Protein AF-A0A963XNE8-F1 (afdb_monomer)

Foldseek 3Di:
DVVVCPPAAEDEAEAVDDDPVVCVVCVVVVHHYHYRHDPVVVCCVVPVVVVVQCPVVVDGDPDD

Sequence (64 aa):
AIAALPRLKVVWMQIGVENAEAAALADARGLRVVQDRCPKIEYQRLYGELRMGGFSTGVISSKL

pLDDT: mean 90.03, std 10.37, range [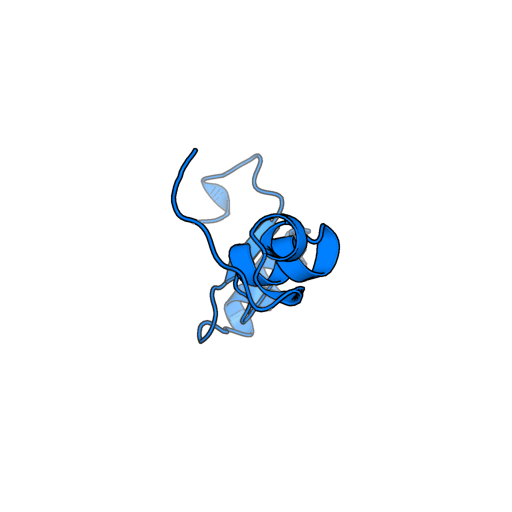53.75, 98.38]

Solvent-accessible surface area (backbone atoms only — not comparable to full-atom values): 4024 Å² total; per-residue (Å²): 112,71,86,80,41,90,82,68,60,67,50,77,30,43,64,92,35,80,55,73,69,62,44,53,57,38,46,78,69,73,30,46,74,46,63,52,43,47,69,67,61,51,46,34,75,75,69,42,58,51,54,75,51,19,64,78,75,74,56,71,69,91,74,131

Nearest PDB structures (foldseek):
  2duw-assembly1_A  TM=8.263E-01  e=9.210E-03  Klebsiella pneumoniae
  1iul-assembly1_A  TM=9.345E-01  e=3.840E-02  Thermus thermophilus
  3hrl-assembly1_A  TM=5.358E-01  e=1.150E+00  Neisseria gonorrhoeae FA 1090
  7po2-assembly1_7  TM=5.621E-01  e=3.190E+00  Homo sapiens

Structure (mmCIF, N/CA/C/O backbone):
data_AF-A0A963XNE8-F1
#
_entry.id   AF-A0A963XNE8-F1
#
loop_
_atom_site.group_PDB
_atom_site.id
_atom_site.type_symbol
_atom_site.label_atom_id
_atom_site.label_alt_id
_atom_site.label_comp_id
_atom_site.label_asym_id
_atom_site.label_entity_id
_atom_site.label_seq_id
_atom_site.pdbx_PDB_ins_code
_atom_site.Cartn_x
_atom_site.Cartn_y
_atom_site.Cartn_z
_atom_site.occupancy
_atom_site.B_iso_or_equiv
_atom_site.auth_seq_id
_atom_site.auth_comp_id
_atom_site.auth_asym_id
_atom_site.auth_atom_id
_atom_site.pdbx_PDB_model_num
ATOM 1 N N . ALA A 1 1 ? 1.192 6.870 13.512 1.00 85.31 1 ALA A N 1
ATOM 2 C CA . ALA A 1 1 ? 0.937 7.027 12.063 1.00 85.31 1 ALA A CA 1
ATOM 3 C C . ALA A 1 1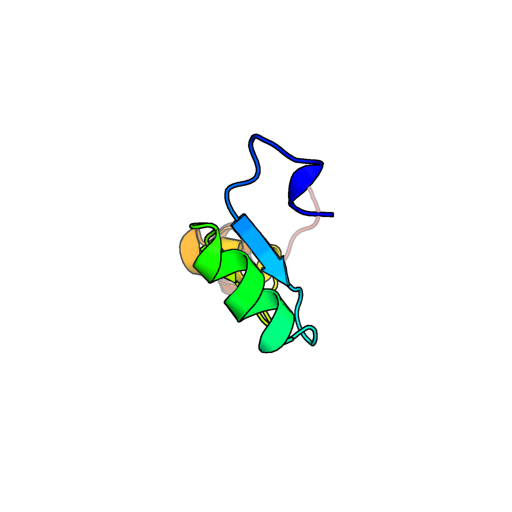 ? -0.541 6.826 11.706 1.00 85.31 1 ALA A C 1
ATOM 5 O O . ALA A 1 1 ? -1.203 7.823 11.473 1.00 85.31 1 ALA A O 1
ATOM 6 N N . ILE A 1 2 ? -1.094 5.600 11.731 1.00 90.62 2 ILE A N 1
ATOM 7 C CA . ILE A 1 2 ? -2.495 5.325 11.317 1.00 90.62 2 ILE A CA 1
ATOM 8 C C . ILE A 1 2 ? -3.527 6.194 12.056 1.00 90.62 2 ILE A C 1
ATOM 10 O O . ILE A 1 2 ? -4.390 6.791 11.423 1.00 90.62 2 ILE A O 1
ATOM 14 N N . ALA A 1 3 ? -3.398 6.332 13.379 1.00 91.62 3 ALA A N 1
ATOM 15 C CA . ALA A 1 3 ? -4.317 7.134 14.192 1.00 91.62 3 ALA A CA 1
ATOM 16 C C . ALA A 1 3 ? -4.361 8.629 13.810 1.00 91.62 3 ALA A C 1
ATOM 18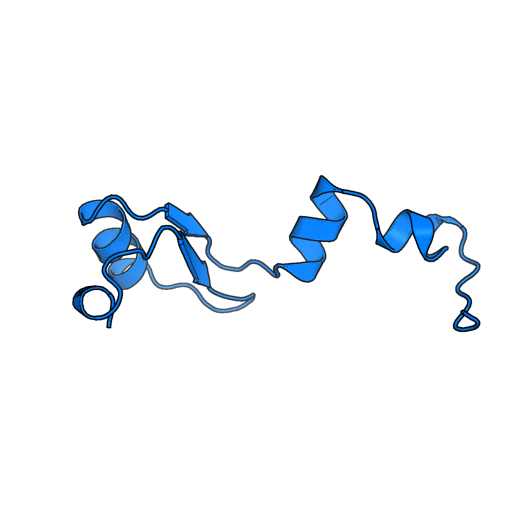 O O . ALA A 1 3 ? -5.340 9.302 14.109 1.00 91.62 3 ALA A O 1
ATOM 19 N N . ALA A 1 4 ? -3.332 9.149 13.130 1.00 95.75 4 ALA A N 1
ATOM 20 C CA . ALA A 1 4 ? -3.298 10.540 12.678 1.00 95.75 4 ALA A CA 1
ATOM 21 C C . ALA A 1 4 ? -4.107 10.775 11.386 1.00 95.75 4 ALA A C 1
ATOM 23 O O . ALA A 1 4 ? -4.290 11.918 10.976 1.00 95.75 4 ALA A O 1
ATOM 24 N N . LEU A 1 5 ? -4.585 9.710 10.729 1.00 95.69 5 LEU A N 1
ATOM 25 C CA . LEU A 1 5 ? -5.299 9.767 9.454 1.00 95.69 5 LEU A CA 1
ATOM 26 C C . LEU A 1 5 ? -6.710 9.171 9.615 1.00 95.69 5 LEU A C 1
ATOM 28 O O . LEU A 1 5 ? -6.944 8.025 9.236 1.00 95.69 5 LEU A O 1
ATOM 32 N N . PRO A 1 6 ? -7.687 9.940 10.132 1.00 92.19 6 PRO A N 1
ATOM 33 C CA . PRO A 1 6 ? -9.013 9.422 10.492 1.00 92.19 6 PRO A CA 1
ATOM 34 C C . PRO A 1 6 ? -9.850 8.938 9.297 1.00 92.19 6 PRO A C 1
ATOM 36 O O . PRO A 1 6 ? -10.853 8.259 9.479 1.00 92.19 6 PRO A O 1
ATOM 39 N N . ARG A 1 7 ? -9.455 9.287 8.065 1.00 95.75 7 ARG A N 1
ATOM 40 C CA . ARG A 1 7 ? -10.096 8.835 6.817 1.00 95.75 7 ARG A CA 1
ATOM 41 C C . ARG A 1 7 ? -9.228 7.866 6.013 1.00 95.75 7 ARG A C 1
ATOM 43 O O . ARG A 1 7 ? -9.494 7.663 4.828 1.00 95.75 7 ARG A O 1
ATOM 50 N N . LEU A 1 8 ? -8.167 7.319 6.607 1.00 97.12 8 LEU A N 1
ATOM 51 C CA . LEU A 1 8 ? -7.342 6.317 5.940 1.00 97.12 8 LEU A CA 1
ATOM 52 C C . LEU A 1 8 ? -8.200 5.088 5.627 1.00 97.12 8 LEU A C 1
ATOM 54 O O . LEU A 1 8 ? -8.943 4.614 6.478 1.00 97.12 8 LEU A O 1
ATOM 58 N N . LYS A 1 9 ? -8.114 4.595 4.390 1.00 97.50 9 LYS A N 1
ATOM 59 C CA . LYS A 1 9 ? -8.887 3.429 3.922 1.00 97.50 9 LYS A CA 1
ATOM 60 C C . LYS A 1 9 ? -8.001 2.266 3.495 1.00 97.50 9 LYS A C 1
ATOM 62 O O . LYS A 1 9 ? -8.428 1.115 3.544 1.00 97.50 9 LYS A O 1
ATOM 67 N N . VAL A 1 10 ? -6.811 2.578 2.988 1.00 97.62 10 VAL A N 1
ATOM 68 C CA . VAL A 1 10 ? -5.893 1.612 2.389 1.00 97.62 10 VAL A CA 1
ATOM 69 C C . VAL A 1 10 ? -4.467 2.000 2.756 1.00 97.62 10 VAL A C 1
ATOM 71 O O . VAL A 1 10 ? -4.111 3.174 2.655 1.00 97.62 10 VAL A O 1
ATOM 74 N N . VAL A 1 11 ? -3.663 1.020 3.152 1.00 97.19 11 VAL A N 1
ATOM 75 C CA . VAL A 1 11 ? -2.204 1.121 3.234 1.00 97.19 11 VAL A CA 1
ATOM 76 C C . VAL A 1 11 ? -1.630 0.406 2.017 1.00 97.19 11 VAL A C 1
ATOM 78 O O . VAL A 1 11 ? -1.955 -0.753 1.775 1.00 97.19 11 VAL A O 1
ATOM 81 N N . TRP A 1 12 ? -0.799 1.100 1.243 1.00 98.00 12 TRP A N 1
ATOM 82 C CA . TRP A 1 12 ? -0.158 0.545 0.054 1.00 98.00 12 TRP A CA 1
ATOM 83 C C . TRP A 1 12 ? 1.356 0.540 0.245 1.00 98.00 12 TRP A C 1
ATOM 85 O O . TRP A 1 12 ? 1.982 1.600 0.270 1.00 98.00 12 TRP A O 1
ATOM 95 N N . MET A 1 13 ? 1.943 -0.645 0.370 1.00 98.06 13 MET A N 1
ATOM 96 C CA . MET A 1 13 ? 3.385 -0.834 0.450 1.00 98.06 13 MET A CA 1
ATOM 97 C C . MET A 1 13 ? 3.928 -1.111 -0.953 1.00 98.06 13 MET A C 1
ATOM 99 O O . MET A 1 13 ? 3.380 -1.917 -1.711 1.00 98.06 13 MET A O 1
ATOM 103 N N . GLN A 1 14 ? 4.948 -0.341 -1.331 1.00 98.06 14 GLN A N 1
ATOM 104 C CA . GLN A 1 14 ? 5.532 -0.395 -2.666 1.00 98.06 14 GLN A CA 1
ATOM 105 C C . GLN A 1 14 ? 6.257 -1.724 -2.909 1.00 98.06 14 GLN A C 1
ATOM 107 O O . GLN A 1 14 ? 6.499 -2.469 -1.968 1.00 98.06 14 GLN A O 1
ATOM 112 N N . ILE A 1 15 ? 6.595 -2.019 -4.166 1.00 98.00 15 ILE A N 1
ATOM 113 C CA . ILE A 1 15 ? 7.461 -3.143 -4.525 1.00 98.00 15 ILE A CA 1
ATOM 114 C C . ILE A 1 15 ? 8.711 -3.138 -3.643 1.00 98.00 15 ILE A C 1
ATOM 116 O O . ILE A 1 15 ? 9.341 -2.094 -3.453 1.00 98.00 15 ILE A O 1
ATOM 120 N N . GLY A 1 16 ? 9.041 -4.311 -3.112 1.00 97.81 16 GLY A N 1
ATOM 121 C CA . GLY A 1 16 ? 10.134 -4.545 -2.179 1.00 97.81 16 GLY A CA 1
ATOM 122 C C . GLY A 1 16 ? 9.832 -4.143 -0.734 1.00 97.81 16 GLY A C 1
ATOM 123 O O . GLY A 1 16 ? 10.713 -4.266 0.113 1.00 97.81 16 GLY A O 1
ATOM 124 N N . VAL A 1 17 ? 8.624 -3.656 -0.431 1.00 98.12 17 VAL A N 1
ATOM 125 C CA . VAL A 1 17 ? 8.203 -3.298 0.928 1.00 98.12 17 VAL A CA 1
ATOM 126 C C . VAL A 1 17 ? 7.083 -4.226 1.385 1.00 98.12 17 VAL A C 1
ATOM 128 O O . VAL A 1 17 ? 5.949 -4.151 0.907 1.00 98.12 17 VAL A O 1
ATOM 131 N N . GLU A 1 18 ? 7.406 -5.051 2.376 1.00 97.75 18 GLU A N 1
ATOM 132 C CA . GLU A 1 18 ? 6.487 -5.962 3.054 1.00 97.75 18 GLU A CA 1
ATOM 133 C C . GLU A 1 18 ? 6.754 -5.936 4.558 1.00 97.75 18 GLU A C 1
ATOM 135 O O . GLU A 1 18 ? 7.903 -5.853 4.999 1.00 97.75 18 GLU A O 1
ATOM 140 N N . ASN A 1 19 ? 5.696 -5.998 5.363 1.00 98.06 19 ASN A N 1
ATOM 141 C CA . ASN A 1 19 ? 5.823 -6.109 6.809 1.00 98.06 19 ASN A CA 1
ATOM 142 C C . ASN A 1 19 ? 4.562 -6.746 7.409 1.00 98.06 19 ASN A C 1
ATOM 144 O O . ASN A 1 19 ? 3.504 -6.118 7.488 1.00 98.06 19 ASN A O 1
ATOM 148 N N . ALA A 1 20 ? 4.704 -7.984 7.884 1.00 98.12 20 ALA A N 1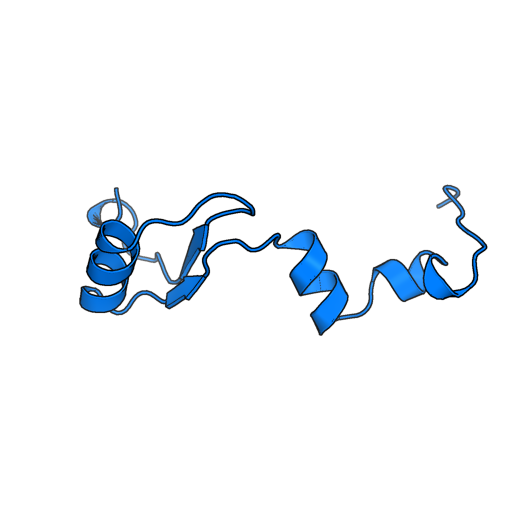
ATOM 149 C CA . ALA A 1 20 ? 3.603 -8.758 8.450 1.00 98.12 20 ALA A CA 1
ATOM 150 C C . ALA A 1 20 ? 2.977 -8.109 9.698 1.00 98.12 20 ALA A C 1
ATOM 152 O O . ALA A 1 20 ? 1.755 -8.108 9.840 1.00 98.12 20 ALA A O 1
ATOM 153 N N . GLU A 1 21 ? 3.785 -7.520 10.583 1.00 98.06 21 GLU A N 1
ATOM 154 C CA . G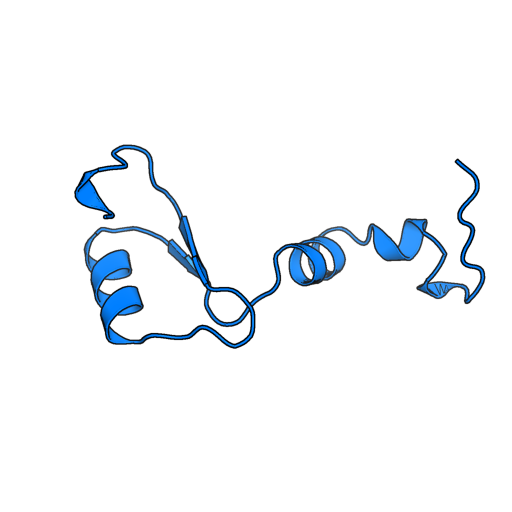LU A 1 21 ? 3.295 -6.865 11.802 1.00 98.06 21 GLU A CA 1
ATOM 155 C C . GLU A 1 21 ? 2.478 -5.610 11.464 1.00 98.06 21 GLU A C 1
ATOM 157 O O . GLU A 1 21 ? 1.373 -5.411 11.972 1.00 98.06 21 GLU A O 1
ATOM 162 N N . ALA A 1 22 ? 2.987 -4.779 10.553 1.00 96.94 22 ALA A N 1
ATOM 163 C CA . ALA A 1 22 ? 2.303 -3.571 10.111 1.00 96.94 22 ALA A CA 1
ATOM 164 C C . ALA A 1 22 ? 1.007 -3.891 9.352 1.00 96.94 22 ALA A C 1
ATOM 166 O O . ALA A 1 22 ? 0.012 -3.182 9.526 1.00 96.94 22 ALA A O 1
ATOM 167 N N . ALA A 1 23 ? 1.005 -4.955 8.541 1.00 97.88 23 ALA A N 1
ATOM 168 C CA . ALA A 1 23 ? -0.187 -5.444 7.859 1.00 97.88 23 ALA A CA 1
ATOM 169 C C . ALA A 1 23 ? -1.254 -5.897 8.866 1.00 97.88 23 ALA A C 1
ATOM 171 O O . ALA A 1 23 ? -2.367 -5.376 8.840 1.00 97.88 23 ALA A O 1
ATOM 172 N N . ALA A 1 24 ? -0.887 -6.748 9.830 1.00 97.88 24 ALA A N 1
ATOM 173 C CA . ALA A 1 24 ? -1.799 -7.213 10.874 1.00 97.88 24 ALA A CA 1
ATOM 174 C C . ALA A 1 24 ? -2.368 -6.054 11.712 1.00 97.88 24 ALA A C 1
ATOM 176 O O . ALA A 1 24 ? -3.560 -6.025 12.017 1.00 97.88 24 ALA A O 1
ATOM 177 N N . LEU A 1 25 ? -1.542 -5.055 12.042 1.00 96.94 25 LEU A N 1
ATOM 178 C CA . LEU A 1 25 ? -1.981 -3.856 12.758 1.00 96.94 25 LEU A CA 1
ATOM 179 C C . LEU A 1 25 ? -3.001 -3.028 11.959 1.00 96.94 25 LEU A C 1
ATOM 181 O O . LEU A 1 25 ? -3.911 -2.434 12.545 1.00 96.94 25 LEU A O 1
ATOM 185 N N . ALA A 1 26 ? -2.823 -2.923 10.643 1.00 96.81 26 ALA A N 1
ATOM 186 C CA . ALA A 1 26 ? -3.738 -2.203 9.766 1.00 96.81 26 ALA A CA 1
ATOM 187 C C . ALA A 1 26 ? -5.051 -2.981 9.564 1.00 96.81 26 ALA A C 1
ATOM 189 O O . ALA A 1 26 ? -6.124 -2.388 9.705 1.00 96.81 26 ALA A O 1
ATOM 190 N N . ASP A 1 27 ? -4.970 -4.295 9.349 1.00 96.62 27 ASP A N 1
ATOM 191 C CA . ASP A 1 27 ? -6.127 -5.187 9.216 1.00 96.62 27 ASP A CA 1
ATOM 192 C C . ASP A 1 27 ? -6.976 -5.204 10.495 1.00 96.62 27 ASP A C 1
ATOM 194 O O . ASP A 1 27 ? -8.196 -5.051 10.435 1.00 96.62 27 ASP A O 1
ATOM 198 N N . ALA A 1 28 ? -6.345 -5.269 11.675 1.00 96.94 28 ALA A N 1
ATOM 199 C CA . ALA A 1 28 ? -7.033 -5.200 12.969 1.00 96.94 28 ALA A CA 1
ATOM 200 C C . ALA A 1 28 ? -7.798 -3.879 13.185 1.00 96.94 28 ALA A C 1
ATOM 202 O O . ALA A 1 28 ? -8.699 -3.806 14.019 1.00 96.94 28 ALA A O 1
ATOM 203 N N . ARG A 1 29 ? -7.455 -2.825 12.434 1.00 95.75 29 ARG A N 1
ATOM 204 C CA . ARG A 1 29 ? -8.168 -1.538 12.424 1.00 95.75 29 ARG A CA 1
ATOM 205 C C . ARG A 1 29 ? -9.155 -1.397 11.260 1.00 95.75 29 ARG A C 1
ATOM 207 O O . ARG A 1 29 ? -9.674 -0.304 11.047 1.00 95.75 29 ARG A O 1
ATOM 214 N N . GLY A 1 30 ? -9.414 -2.468 10.510 1.00 96.31 30 GLY A N 1
ATOM 215 C CA . GLY A 1 30 ? -10.347 -2.481 9.381 1.00 96.31 30 GLY A CA 1
ATOM 216 C C . GLY A 1 30 ? -9.840 -1.746 8.137 1.00 96.31 30 GLY A C 1
ATOM 217 O O 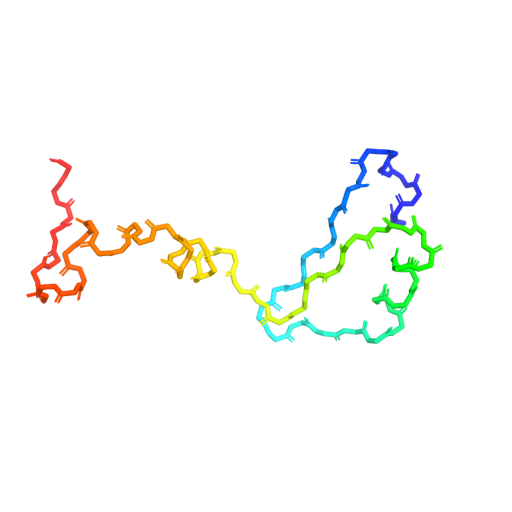. GLY A 1 30 ? -10.636 -1.382 7.269 1.00 96.31 30 GLY A O 1
ATOM 218 N N . LEU A 1 31 ? -8.534 -1.488 8.043 1.00 97.94 31 LEU A N 1
ATOM 219 C CA . LEU A 1 31 ? -7.921 -0.936 6.837 1.00 97.94 31 LEU A CA 1
ATOM 220 C C . LEU A 1 31 ? -7.640 -2.057 5.841 1.00 97.94 31 LEU A C 1
ATOM 222 O O . LEU A 1 31 ? -7.374 -3.185 6.231 1.00 97.94 31 LEU A O 1
ATOM 226 N N . ARG A 1 32 ? -7.637 -1.735 4.546 1.00 98.25 32 ARG A N 1
ATOM 227 C CA . ARG A 1 32 ? -7.136 -2.664 3.525 1.00 98.25 32 ARG A CA 1
ATOM 228 C C . ARG A 1 32 ? -5.630 -2.512 3.380 1.00 98.25 32 ARG A C 1
ATOM 230 O O . ARG A 1 32 ? -5.140 -1.384 3.327 1.00 98.25 32 ARG A O 1
ATOM 237 N N . VAL A 1 33 ? -4.917 -3.619 3.231 1.00 98.06 33 VAL A N 1
ATOM 238 C CA . VAL A 1 33 ? -3.467 -3.613 3.023 1.00 98.06 33 VAL A CA 1
ATOM 239 C C . VAL A 1 33 ? -3.137 -4.196 1.653 1.00 98.06 33 VAL A C 1
ATOM 241 O O . VAL A 1 33 ? -3.620 -5.262 1.282 1.00 98.06 33 VAL A O 1
ATOM 244 N N . VAL A 1 34 ? -2.312 -3.484 0.891 1.00 97.94 34 VAL A N 1
ATOM 245 C CA . VAL A 1 34 ? -1.671 -3.982 -0.330 1.00 97.94 34 VAL A CA 1
ATOM 246 C C . VAL A 1 34 ? -0.168 -3.965 -0.082 1.00 97.94 34 VAL A C 1
ATOM 248 O O . VAL A 1 34 ? 0.356 -2.925 0.310 1.00 97.94 34 VAL A O 1
ATOM 251 N N . GLN A 1 35 ? 0.511 -5.095 -0.283 1.00 98.38 35 GLN A N 1
ATOM 252 C CA . GLN A 1 35 ? 1.956 -5.234 -0.063 1.00 98.38 35 GLN A CA 1
ATOM 253 C C . GLN A 1 35 ? 2.674 -5.655 -1.339 1.00 98.38 35 GLN A C 1
ATOM 255 O O . GLN A 1 35 ? 2.066 -6.345 -2.154 1.00 98.38 35 GLN A O 1
ATOM 260 N N . ASP A 1 36 ? 3.930 -5.229 -1.494 1.00 98.06 36 ASP A N 1
ATOM 261 C CA . ASP A 1 36 ? 4.789 -5.546 -2.643 1.00 98.06 36 ASP A CA 1
ATOM 262 C C . ASP A 1 36 ? 4.140 -5.265 -4.009 1.00 98.06 36 ASP A C 1
ATOM 264 O O . ASP A 1 36 ? 4.140 -6.084 -4.927 1.00 98.06 36 ASP A O 1
ATOM 268 N N . ARG A 1 37 ? 3.516 -4.087 -4.168 1.00 97.94 37 ARG A N 1
ATOM 269 C CA . ARG A 1 37 ? 2.899 -3.709 -5.453 1.00 97.94 37 ARG A CA 1
ATOM 270 C C . ARG A 1 37 ? 3.229 -2.301 -5.892 1.00 97.94 37 ARG A C 1
ATOM 272 O O . ARG A 1 37 ? 3.283 -1.359 -5.105 1.00 97.94 37 ARG A O 1
ATOM 279 N N . CYS A 1 38 ? 3.347 -2.116 -7.202 1.00 96.88 38 CYS A N 1
ATOM 280 C CA . CYS A 1 38 ? 3.455 -0.797 -7.811 1.00 96.88 38 CYS A CA 1
ATOM 281 C C . CYS A 1 38 ? 2.076 -0.306 -8.252 1.00 96.88 38 CYS A C 1
ATOM 283 O O . CYS A 1 38 ? 1.474 -0.966 -9.099 1.00 96.88 38 CYS A O 1
ATOM 285 N N . PRO A 1 39 ? 1.583 0.855 -7.764 1.00 95.38 39 PRO A N 1
ATOM 286 C CA . PRO A 1 39 ? 0.326 1.427 -8.231 1.00 95.38 39 PRO A CA 1
ATOM 287 C C . PRO A 1 39 ? 0.306 1.610 -9.742 1.00 95.38 39 PRO A C 1
ATOM 289 O O . PRO A 1 39 ? -0.710 1.325 -10.356 1.00 95.38 39 PRO A O 1
ATOM 292 N N . LYS A 1 40 ? 1.435 2.004 -10.353 1.00 91.56 40 LYS A N 1
ATOM 293 C CA . LYS A 1 40 ? 1.542 2.096 -11.812 1.00 91.56 40 LYS A CA 1
ATOM 294 C C . LYS A 1 40 ? 1.264 0.733 -12.435 1.00 91.56 40 LYS A C 1
ATOM 296 O O . LYS A 1 40 ? 0.309 0.619 -13.180 1.00 91.56 40 LYS A O 1
ATOM 301 N N . ILE A 1 41 ? 2.030 -0.305 -12.097 1.00 92.50 41 ILE A N 1
ATOM 302 C CA . ILE A 1 41 ? 1.858 -1.645 -12.688 1.00 92.50 41 ILE A CA 1
ATOM 303 C C . ILE A 1 41 ? 0.439 -2.186 -12.463 1.00 92.50 41 ILE A C 1
ATOM 305 O O . ILE A 1 41 ? -0.173 -2.688 -13.403 1.00 92.50 41 ILE A O 1
ATOM 309 N N . GLU A 1 42 ? -0.119 -2.039 -11.259 1.00 94.69 42 GLU A N 1
ATOM 310 C CA . GLU A 1 42 ? -1.481 -2.501 -10.971 1.00 94.69 42 GLU A CA 1
ATOM 311 C C . GLU A 1 42 ? -2.536 -1.712 -11.743 1.00 94.69 42 GLU A C 1
ATOM 313 O O . GLU A 1 42 ? -3.464 -2.310 -12.281 1.00 94.69 42 GLU A O 1
ATOM 318 N N . TYR A 1 43 ? -2.382 -0.395 -11.866 1.00 91.88 43 TYR A N 1
ATOM 319 C CA . TYR A 1 43 ? -3.277 0.415 -12.682 1.00 91.88 43 TYR A CA 1
ATOM 320 C C . TYR A 1 43 ? -3.223 -0.030 -14.148 1.00 91.88 43 TYR A C 1
ATOM 322 O O . TYR A 1 43 ? -4.254 -0.182 -14.795 1.00 91.88 43 TYR A O 1
ATOM 330 N N . GLN A 1 44 ? -2.031 -0.347 -14.656 1.00 89.38 44 GLN A N 1
ATOM 331 C CA . GLN A 1 44 ? -1.867 -0.878 -16.007 1.00 89.38 44 GLN A CA 1
ATOM 332 C C . GLN A 1 44 ? -2.518 -2.244 -16.197 1.00 89.38 44 GLN A C 1
ATOM 334 O O . GLN A 1 44 ? -3.199 -2.465 -17.195 1.00 89.38 44 GLN A O 1
ATOM 339 N N . ARG A 1 45 ? -2.362 -3.146 -15.227 1.00 88.00 45 ARG A N 1
ATO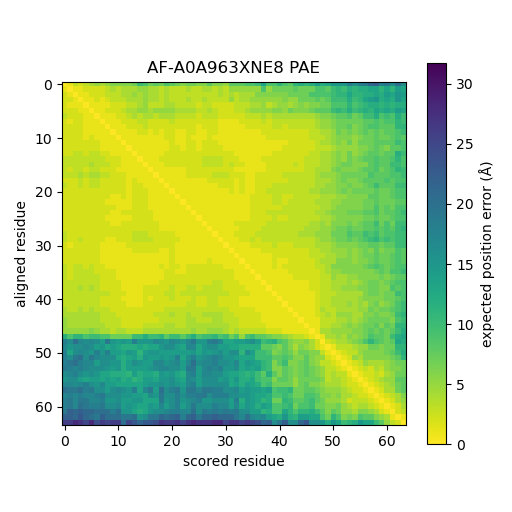M 340 C CA . ARG A 1 45 ? -2.994 -4.469 -15.237 1.00 88.00 45 ARG A CA 1
ATOM 341 C C . ARG A 1 45 ? -4.523 -4.376 -15.202 1.00 88.00 45 ARG A C 1
ATOM 343 O O . ARG A 1 45 ? -5.188 -5.203 -15.817 1.00 88.00 45 ARG A O 1
ATOM 350 N N . LEU A 1 46 ? -5.066 -3.406 -14.465 1.00 90.56 46 LEU A N 1
ATOM 351 C CA . LEU A 1 46 ? -6.507 -3.245 -14.259 1.00 90.56 46 LEU A CA 1
ATOM 352 C C . LEU A 1 46 ? -7.194 -2.438 -15.369 1.00 90.56 46 LEU A C 1
ATOM 354 O O . LEU A 1 46 ? -8.341 -2.734 -15.692 1.00 90.56 46 LEU A O 1
ATOM 358 N N . TYR A 1 47 ? -6.511 -1.448 -15.954 1.00 88.94 47 TYR A N 1
ATOM 359 C CA . TYR A 1 47 ? -7.123 -0.464 -16.859 1.00 88.94 47 TYR A CA 1
ATOM 360 C C . TYR A 1 47 ? -6.439 -0.336 -18.232 1.00 88.94 47 TYR A C 1
ATOM 362 O O . TYR A 1 47 ? -6.988 0.300 -19.126 1.00 88.94 47 TYR A O 1
ATOM 370 N N . GLY A 1 48 ? -5.269 -0.948 -18.450 1.00 81.38 48 GLY A N 1
ATOM 371 C CA . GLY A 1 48 ? -4.653 -1.058 -19.778 1.00 81.38 48 GLY A CA 1
ATOM 372 C C . GLY A 1 48 ? -4.079 0.235 -20.380 1.00 81.38 48 GLY A C 1
ATOM 373 O O . GLY A 1 48 ? -3.928 0.317 -21.597 1.00 81.38 48 GLY A O 1
ATOM 374 N N . GLU A 1 49 ? -3.728 1.246 -19.587 1.00 74.00 49 GLU A N 1
ATOM 375 C CA . GLU A 1 49 ? -3.224 2.540 -20.095 1.00 74.00 49 GLU A CA 1
ATOM 376 C C . GLU A 1 49 ? -1.921 2.448 -20.937 1.00 74.00 49 GLU A C 1
ATOM 378 O O . GLU A 1 49 ? -1.753 3.184 -21.902 1.00 74.00 49 GLU A O 1
ATOM 383 N N . LEU A 1 50 ? -1.003 1.517 -20.663 1.00 69.81 50 LEU A N 1
ATOM 384 C CA . LEU A 1 50 ? 0.244 1.304 -21.409 1.00 69.81 50 LEU A CA 1
ATOM 385 C C . LEU A 1 50 ? -0.059 0.677 -22.767 1.00 69.81 50 LEU A C 1
ATOM 387 O O . LEU A 1 50 ? 0.673 0.898 -23.728 1.00 69.81 50 LEU A O 1
ATOM 391 N N . ARG A 1 51 ? -1.167 -0.065 -22.878 1.00 69.00 51 ARG A N 1
ATOM 392 C CA . ARG A 1 51 ? -1.674 -0.526 -24.172 1.00 69.00 51 ARG A CA 1
ATOM 393 C C . ARG A 1 51 ? -1.989 0.673 -25.068 1.00 69.00 51 ARG A C 1
ATOM 395 O O . ARG A 1 51 ? -1.634 0.650 -26.241 1.00 69.00 51 ARG A O 1
ATOM 402 N N . MET A 1 52 ? -2.584 1.726 -24.501 1.00 67.94 52 MET A N 1
ATOM 403 C CA . MET A 1 52 ? -2.877 2.976 -25.214 1.00 67.94 52 MET A CA 1
ATOM 404 C C . MET A 1 52 ? -1.605 3.751 -25.580 1.00 67.94 52 MET A C 1
ATOM 406 O O . MET A 1 52 ? -1.561 4.388 -26.624 1.00 67.94 52 MET A O 1
ATOM 410 N N . GLY A 1 53 ? -0.544 3.638 -24.776 1.00 74.56 53 GLY A N 1
ATOM 411 C CA . GLY A 1 53 ? 0.778 4.210 -25.067 1.00 74.56 53 GLY A CA 1
ATOM 412 C C . GLY A 1 53 ? 1.604 3.462 -26.126 1.00 74.56 53 GLY A C 1
ATOM 413 O O . GLY A 1 53 ? 2.786 3.759 -26.284 1.00 74.56 53 GLY A O 1
ATOM 414 N N . GLY A 1 54 ? 1.030 2.464 -26.810 1.00 75.38 54 GLY A N 1
ATOM 415 C CA . GLY A 1 54 ? 1.700 1.724 -27.886 1.00 75.38 54 GLY A CA 1
ATOM 416 C C . GLY A 1 54 ? 2.736 0.688 -27.425 1.00 75.3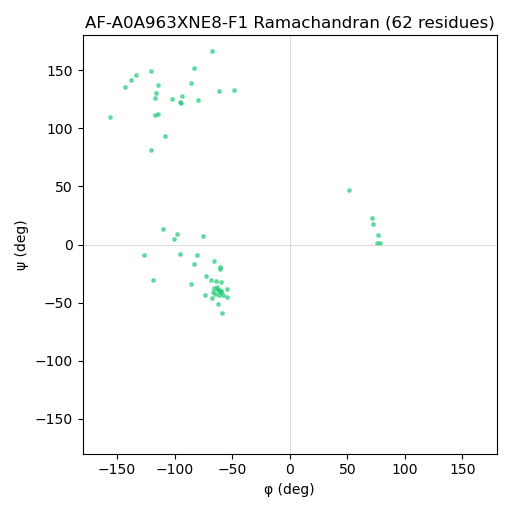8 54 GLY A C 1
ATOM 417 O O . GLY A 1 54 ? 3.407 0.058 -28.241 1.00 75.38 54 GLY A O 1
ATOM 418 N N . PHE A 1 55 ? 2.833 0.425 -26.117 1.00 77.69 55 PHE A N 1
ATOM 419 C CA . PHE A 1 55 ? 3.761 -0.575 -25.576 1.00 77.69 55 PHE A CA 1
ATOM 420 C C . PHE A 1 55 ? 3.436 -1.997 -26.053 1.00 77.69 55 PHE A C 1
ATOM 422 O O . PHE A 1 55 ? 4.337 -2.807 -26.235 1.00 77.69 55 PHE A O 1
ATOM 429 N N . SER A 1 56 ? 2.159 -2.307 -26.298 1.00 75.31 56 SER A N 1
ATOM 430 C CA . SER A 1 56 ? 1.744 -3.622 -26.812 1.00 75.31 56 SER A CA 1
ATOM 431 C C . SER A 1 56 ? 1.856 -3.764 -28.329 1.00 75.31 56 SER A C 1
ATOM 433 O O . SER A 1 56 ? 1.817 -4.883 -28.826 1.00 75.31 56 SER A O 1
ATOM 435 N N . THR A 1 57 ? 1.971 -2.655 -29.064 1.00 81.06 57 THR A N 1
ATOM 436 C CA . THR A 1 57 ? 2.160 -2.658 -30.524 1.00 81.06 57 THR A CA 1
ATOM 437 C C . THR A 1 57 ? 3.633 -2.544 -30.918 1.00 81.06 57 THR A C 1
ATOM 439 O O . THR A 1 57 ? 3.953 -2.667 -32.096 1.00 81.06 57 THR A O 1
ATOM 442 N N . GLY A 1 58 ? 4.534 -2.295 -29.958 1.00 80.06 58 GLY A N 1
ATOM 443 C CA . GLY A 1 58 ? 5.957 -2.042 -30.206 1.00 80.06 58 GLY A CA 1
ATOM 444 C C . GLY A 1 58 ? 6.254 -0.645 -30.762 1.00 80.06 58 GLY A C 1
ATOM 445 O O . GLY A 1 58 ? 7.414 -0.317 -30.998 1.00 80.06 58 GLY A O 1
ATOM 446 N N . VAL A 1 59 ? 5.229 0.194 -30.946 1.00 81.56 59 VAL A N 1
ATOM 447 C CA . VAL A 1 59 ? 5.358 1.566 -31.450 1.00 81.56 59 VAL A CA 1
ATOM 448 C C . VAL A 1 59 ? 5.084 2.528 -30.302 1.00 81.56 59 VAL A C 1
ATOM 450 O O . VAL A 1 59 ? 3.939 2.877 -30.033 1.00 81.56 59 VAL A O 1
ATOM 453 N N . ILE A 1 60 ? 6.143 2.953 -29.614 1.00 84.00 60 ILE A N 1
ATOM 454 C CA . ILE A 1 60 ? 6.062 3.893 -28.491 1.00 84.00 60 ILE A CA 1
ATOM 455 C C . ILE A 1 60 ? 6.325 5.307 -29.022 1.00 84.00 60 ILE A C 1
ATOM 457 O O . ILE A 1 60 ? 7.378 5.568 -29.602 1.00 84.00 60 ILE A O 1
ATOM 461 N N . SER A 1 61 ? 5.376 6.223 -28.818 1.00 73.94 61 SER A N 1
ATOM 462 C CA . SER A 1 61 ? 5.508 7.639 -29.187 1.00 73.94 61 SER A CA 1
ATOM 463 C C . SER A 1 61 ? 5.525 8.516 -27.940 1.00 73.94 61 SER A C 1
ATOM 465 O O . SER A 1 61 ? 4.729 8.317 -27.027 1.00 73.94 61 SER A O 1
ATOM 467 N N . SER A 1 62 ? 6.411 9.512 -27.917 1.00 77.69 62 SER A N 1
ATOM 468 C CA . SER A 1 62 ? 6.441 10.564 -26.891 1.00 77.69 62 SER A CA 1
ATOM 469 C C . SER A 1 62 ? 5.806 11.877 -27.359 1.00 77.69 62 SER A C 1
ATOM 471 O O . SER A 1 62 ? 5.913 12.887 -26.664 1.00 77.69 62 SER A O 1
ATOM 473 N N . LYS A 1 63 ? 5.221 11.905 -28.562 1.00 70.06 63 LYS A N 1
ATOM 474 C CA . LYS A 1 63 ? 4.470 13.065 -29.051 1.00 70.06 63 LYS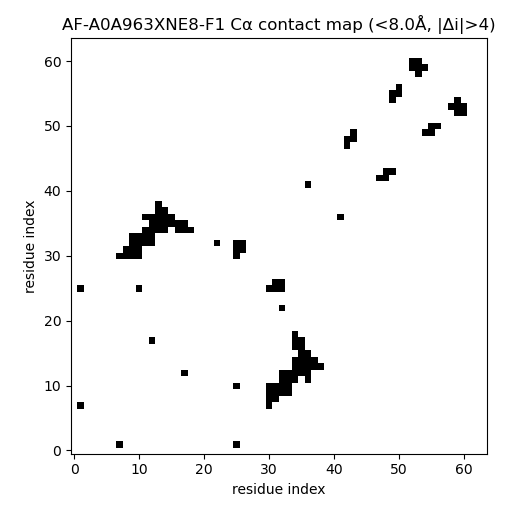 A CA 1
ATOM 475 C C . LYS A 1 63 ? 3.077 13.030 -28.421 1.00 70.06 63 LYS A C 1
ATOM 477 O O . LYS A 1 63 ? 2.412 12.001 -28.530 1.00 70.06 63 LYS A O 1
ATOM 482 N N . LEU A 1 64 ? 2.712 14.120 -27.741 1.00 53.75 64 LEU A N 1
ATOM 483 C CA . LEU A 1 64 ? 1.349 14.382 -27.266 1.00 53.75 64 LEU A CA 1
ATOM 484 C C . LEU A 1 64 ? 0.375 14.459 -28.445 1.00 53.75 64 LEU A C 1
ATOM 486 O O . LEU A 1 64 ? 0.789 15.002 -29.497 1.00 53.75 64 LEU A O 1
#

Radius of gyration: 16.53 Å; Cα contacts (8 Å, |Δi|>4): 61; chains: 1; bounding box: 20×23×46 Å

Mean predicted aligned error: 5.76 Å

Secondary structure (DSSP, 8-state):
-GGG-TT--EEEPPTT---HHHHHHHHTTT-EEE-S--HHHHHHHHH-HHHHTTTTTT------